Protein AF-A0A5D4SFH2-F1 (afdb_monomer)

Foldseek 3Di:
DDDDDDDDDDDPDDDDPPPPDLPDQAQQQKAKEWEADDPVLLVLCVVQGDDPHNHRYYHYHHHVVVVCVVPVPDDPPDPRWMWMAGDPHPDGDGTDDIDRDSVVVVCVSVVND

Nearest PDB structures (foldseek):
  3d6i-assembly2_B  TM=5.636E-01  e=2.076E-03  Saccharomyces cerevisiae
  8qma-assembly1_M  TM=5.430E-01  e=5.652E-02  Sinapis alba
  3cxg-assembly2_B  TM=4.976E-01  e=4.339E-02  unclassified
  8ras-assembly1_O  TM=5.331E-01  e=2.949E-01  Sinapis alba
  6owv-assembly1_A  TM=5.181E-01  e=5.346E-01  Homo sapiens

Sequence (113 aa):
MKQIVLFLFLASAAILAGACGATGQSSGSYQVLIIGGDETLSGAFSDFAGSGGPVGELRYIADPEEARKEFPKYSFEEVPAIFIFETGGSEMKKLMLETNDVEEAQAFLEGKD

Structure (mmCIF, N/CA/C/O backbone):
data_AF-A0A5D4SFH2-F1
#
_entry.id   AF-A0A5D4SFH2-F1
#
loop_
_atom_site.group_PDB
_atom_site.id
_atom_site.type_symbol
_atom_site.label_atom_id
_atom_site.label_alt_id
_atom_site.label_comp_id
_atom_site.label_asym_id
_atom_site.label_entity_id
_atom_site.label_seq_id
_atom_site.pdbx_PDB_ins_code
_atom_site.Cartn_x
_atom_site.Cartn_y
_atom_site.Cartn_z
_atom_site.occupancy
_atom_site.B_iso_or_equiv
_atom_site.auth_seq_id
_atom_site.auth_comp_id
_atom_site.auth_asym_id
_atom_site.auth_atom_id
_atom_site.pdbx_PDB_model_num
ATOM 1 N N . MET A 1 1 ? 31.485 45.487 -53.082 1.00 40.59 1 MET A N 1
ATOM 2 C CA . MET A 1 1 ? 31.534 44.083 -52.621 1.00 40.59 1 MET A CA 1
ATOM 3 C C . MET A 1 1 ? 30.103 43.571 -52.594 1.00 40.59 1 MET A C 1
ATOM 5 O O . MET A 1 1 ? 29.249 44.243 -52.035 1.00 40.59 1 MET A O 1
ATOM 9 N N . LYS A 1 2 ? 29.824 42.530 -53.385 1.00 36.00 2 LYS A N 1
ATOM 10 C CA . LYS A 1 2 ? 28.482 42.126 -53.832 1.00 36.00 2 LYS A CA 1
ATOM 11 C C . LYS A 1 2 ? 27.761 41.271 -52.784 1.00 36.00 2 LYS A C 1
ATOM 13 O O . LYS A 1 2 ? 28.338 40.331 -52.254 1.00 36.00 2 LYS A O 1
ATOM 18 N N . GLN A 1 3 ? 26.497 41.620 -52.566 1.00 50.25 3 GLN A N 1
ATOM 19 C CA . GLN A 1 3 ? 25.460 40.890 -51.838 1.00 50.25 3 GLN A CA 1
ATOM 20 C C . GLN A 1 3 ? 25.269 39.476 -52.409 1.00 50.25 3 GLN A C 1
ATOM 22 O O . GLN A 1 3 ? 25.044 39.353 -53.613 1.00 50.25 3 GLN A O 1
ATOM 27 N N . ILE A 1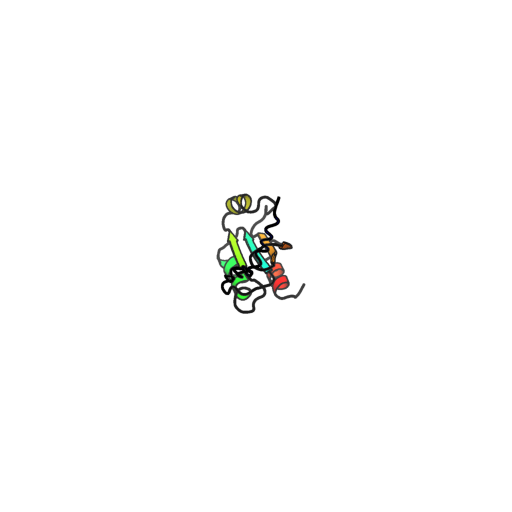 4 ? 25.276 38.443 -51.561 1.00 57.00 4 ILE A N 1
ATOM 28 C CA . ILE A 1 4 ? 24.559 37.187 -51.820 1.00 57.00 4 ILE A CA 1
ATOM 29 C C . ILE A 1 4 ? 23.816 36.808 -50.540 1.00 57.00 4 ILE A C 1
ATOM 31 O O . ILE A 1 4 ? 24.387 36.365 -49.548 1.00 57.00 4 ILE A O 1
ATOM 35 N N . VAL A 1 5 ? 22.515 37.058 -50.612 1.00 57.03 5 VAL A N 1
ATOM 36 C CA . VAL A 1 5 ? 21.452 36.547 -49.758 1.00 57.03 5 VAL A CA 1
ATOM 37 C C . VAL A 1 5 ? 21.390 35.030 -49.922 1.00 57.03 5 VAL A C 1
ATOM 39 O O . VAL A 1 5 ? 21.333 34.549 -51.052 1.00 57.03 5 VAL A O 1
ATOM 42 N N . LEU A 1 6 ? 21.319 34.280 -48.823 1.00 49.00 6 LEU A N 1
ATOM 43 C CA . LEU A 1 6 ? 20.750 32.934 -48.858 1.00 49.00 6 LEU A CA 1
ATOM 44 C C . LEU A 1 6 ? 19.912 32.697 -47.598 1.00 49.00 6 LEU A C 1
ATOM 46 O O . LEU A 1 6 ? 20.375 32.189 -46.582 1.00 49.00 6 LEU A O 1
ATOM 50 N N . PHE A 1 7 ? 18.651 33.120 -47.692 1.00 53.78 7 PHE A N 1
ATOM 51 C CA . PHE A 1 7 ? 17.559 32.569 -46.901 1.00 53.78 7 PHE A CA 1
ATOM 52 C C . PHE A 1 7 ? 17.452 31.077 -47.222 1.00 53.78 7 PHE A C 1
ATOM 54 O O . PHE A 1 7 ? 17.119 30.718 -48.350 1.00 53.78 7 PHE A O 1
ATOM 61 N N . LEU A 1 8 ? 17.707 30.219 -46.236 1.00 49.66 8 LEU A N 1
ATOM 62 C CA . LEU A 1 8 ? 17.398 28.796 -46.320 1.00 49.66 8 LEU A CA 1
ATOM 63 C C . LEU A 1 8 ? 16.282 28.492 -45.318 1.00 49.66 8 LEU A C 1
ATOM 65 O O . LEU A 1 8 ? 16.499 28.072 -44.186 1.00 49.66 8 LEU A O 1
ATOM 69 N N . PHE A 1 9 ? 15.062 28.790 -45.763 1.00 49.66 9 PHE A N 1
ATOM 70 C CA . PHE A 1 9 ? 13.849 28.146 -45.280 1.00 49.66 9 PHE A CA 1
ATOM 71 C C . PHE A 1 9 ? 13.898 26.676 -45.709 1.00 49.66 9 PHE A C 1
ATOM 73 O O . PHE A 1 9 ? 13.909 26.410 -46.905 1.00 49.66 9 PHE A O 1
ATOM 80 N N . LEU A 1 10 ? 13.913 25.750 -44.751 1.00 52.59 10 LEU A N 1
ATOM 81 C CA . LEU A 1 10 ? 13.322 24.404 -44.832 1.00 52.59 10 LEU A CA 1
ATOM 82 C C . LEU A 1 10 ? 13.393 23.832 -43.400 1.00 52.59 10 LEU A C 1
ATOM 84 O O . LEU A 1 10 ? 14.459 23.489 -42.909 1.00 52.59 10 LEU A O 1
ATOM 88 N N . ALA A 1 11 ? 12.353 23.989 -42.584 1.00 57.31 11 ALA A N 1
ATOM 89 C CA . ALA A 1 11 ? 11.252 23.030 -42.491 1.00 57.31 11 ALA A CA 1
ATOM 90 C C . ALA A 1 11 ? 11.733 21.586 -42.243 1.00 57.31 11 ALA A C 1
ATOM 92 O O . ALA A 1 11 ? 11.53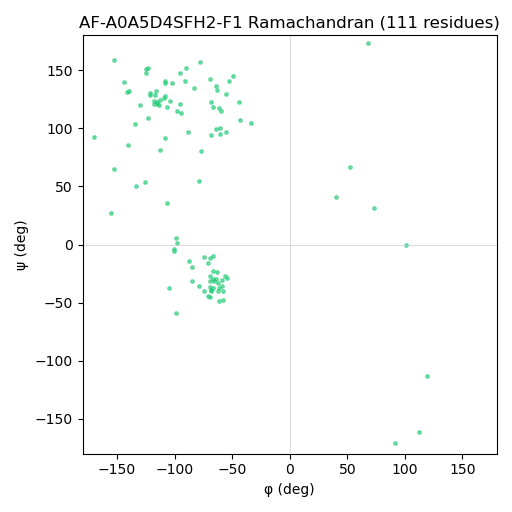1 20.707 -43.073 1.00 57.31 11 ALA A O 1
ATOM 93 N N . SER A 1 12 ? 12.314 21.340 -41.068 1.00 51.41 12 SER A N 1
ATOM 94 C CA . SER A 1 12 ? 12.330 20.003 -40.469 1.00 51.41 12 SER A CA 1
ATOM 95 C C . SER A 1 12 ? 11.375 20.030 -39.292 1.00 51.41 12 SER A C 1
ATOM 97 O O . SER A 1 12 ? 11.704 20.468 -38.191 1.00 51.41 12 SER A O 1
ATOM 99 N N . ALA A 1 13 ? 10.140 19.667 -39.619 1.00 53.44 13 ALA A N 1
ATOM 100 C CA . ALA A 1 13 ? 9.026 19.527 -38.713 1.00 53.44 13 ALA A CA 1
ATOM 101 C C . ALA A 1 13 ? 9.398 18.678 -37.494 1.00 53.44 13 ALA A C 1
ATOM 103 O O . ALA A 1 13 ? 10.137 17.698 -37.590 1.00 53.44 13 ALA A O 1
ATOM 104 N N . ALA A 1 14 ? 8.819 19.069 -36.364 1.00 55.25 14 ALA A N 1
ATOM 105 C CA . ALA A 1 14 ? 8.683 18.263 -35.171 1.00 55.25 14 ALA A CA 1
ATOM 106 C C . ALA A 1 14 ? 8.255 16.834 -35.537 1.00 55.25 14 ALA A C 1
ATOM 108 O O . ALA A 1 14 ? 7.104 16.597 -35.904 1.00 55.25 14 ALA A O 1
ATOM 109 N N . ILE A 1 15 ? 9.174 15.877 -35.423 1.00 57.72 15 ILE A N 1
ATOM 110 C CA . ILE A 1 15 ? 8.799 14.471 -35.351 1.00 57.72 15 ILE A CA 1
ATOM 111 C C . ILE A 1 15 ? 8.568 14.182 -33.877 1.00 57.72 15 ILE A C 1
ATOM 113 O O . ILE A 1 15 ? 9.489 13.983 -33.088 1.00 57.72 15 ILE A O 1
ATOM 117 N N . LEU A 1 16 ? 7.284 14.246 -33.541 1.00 52.91 16 LEU A N 1
ATOM 118 C CA . LEU A 1 16 ? 6.646 13.546 -32.442 1.00 52.91 16 LEU A CA 1
ATOM 119 C C . LEU A 1 16 ? 7.298 12.173 -32.233 1.00 52.91 16 LEU A C 1
ATOM 121 O O . LEU A 1 16 ? 7.043 11.228 -32.971 1.00 52.91 16 LEU A O 1
ATOM 125 N N . ALA A 1 17 ? 8.110 12.073 -31.191 1.00 47.22 17 ALA A N 1
ATOM 126 C CA . ALA A 1 17 ? 8.399 10.822 -30.509 1.00 47.22 17 ALA A CA 1
ATOM 127 C C . ALA A 1 17 ? 8.286 11.075 -29.002 1.00 47.22 17 ALA A C 1
ATOM 129 O O . ALA A 1 17 ? 9.177 10.763 -28.219 1.00 47.22 17 ALA A O 1
ATOM 130 N N . GLY A 1 18 ? 7.162 11.681 -28.595 1.00 43.75 18 GLY A N 1
ATOM 131 C CA . GLY A 1 18 ? 6.615 11.391 -27.279 1.00 43.75 18 GLY A CA 1
ATOM 132 C C . GLY A 1 18 ? 6.320 9.902 -27.296 1.00 43.75 18 GLY A C 1
ATOM 133 O O . GLY A 1 18 ? 5.379 9.475 -27.961 1.00 43.75 18 GLY A O 1
ATOM 134 N N . ALA A 1 19 ? 7.224 9.126 -26.704 1.00 42.72 19 ALA A N 1
ATOM 135 C CA . ALA A 1 19 ? 7.127 7.688 -26.604 1.00 42.72 19 ALA A CA 1
ATOM 136 C C . ALA A 1 19 ? 5.794 7.350 -25.930 1.00 42.72 19 ALA A C 1
ATOM 138 O O . ALA A 1 19 ? 5.639 7.401 -24.713 1.00 42.72 19 ALA A O 1
ATOM 139 N N . CYS A 1 20 ? 4.807 7.050 -26.768 1.00 52.81 20 CYS A N 1
ATOM 140 C CA . CYS A 1 20 ? 3.628 6.314 -26.394 1.00 52.81 20 CYS A CA 1
ATOM 141 C C . CYS A 1 20 ? 4.130 4.922 -26.007 1.00 52.81 20 CYS A C 1
ATOM 143 O O . CYS A 1 20 ? 4.497 4.112 -26.854 1.00 52.81 20 CYS A O 1
ATOM 145 N N . GLY A 1 21 ? 4.254 4.721 -24.703 1.00 42.16 21 GLY A N 1
ATOM 146 C CA . GLY A 1 21 ? 4.674 3.477 -24.079 1.00 42.16 21 GLY A CA 1
ATOM 147 C C . GLY A 1 21 ? 4.148 3.376 -22.653 1.00 42.16 21 GLY A C 1
ATOM 148 O O . GLY A 1 21 ? 4.772 2.731 -21.826 1.00 42.16 21 GLY A O 1
ATOM 149 N N . ALA A 1 22 ? 3.017 4.023 -22.349 1.00 42.66 22 ALA A N 1
ATOM 150 C CA . ALA A 1 22 ? 2.223 3.667 -21.181 1.00 42.66 22 ALA A CA 1
ATOM 151 C C . ALA A 1 22 ? 1.458 2.393 -21.547 1.00 42.66 22 ALA A C 1
ATOM 153 O O . ALA A 1 22 ? 0.318 2.418 -22.013 1.00 42.66 22 ALA A O 1
ATOM 154 N N . THR A 1 23 ? 2.154 1.267 -21.450 1.00 42.56 23 THR A N 1
ATOM 155 C CA . THR A 1 23 ? 1.568 -0.063 -21.535 1.00 42.56 23 THR A CA 1
ATOM 156 C C . THR A 1 23 ? 0.556 -0.224 -20.409 1.00 42.56 23 THR A C 1
ATOM 158 O O . THR A 1 23 ? 0.931 -0.536 -19.289 1.00 42.56 23 THR A O 1
ATOM 161 N N . GLY A 1 24 ? -0.716 0.032 -20.720 1.00 44.72 24 GLY A N 1
ATOM 162 C CA . GLY A 1 24 ? -1.881 -0.737 -20.274 1.00 44.72 24 GLY A CA 1
ATOM 163 C C . GLY A 1 24 ? -1.925 -1.242 -18.830 1.00 44.72 24 GLY A C 1
ATOM 164 O O . GLY A 1 24 ? -2.372 -2.366 -18.624 1.00 44.72 24 GLY A O 1
ATOM 165 N N . GLN A 1 25 ? -1.505 -0.451 -17.846 1.00 45.97 25 GLN A N 1
ATOM 166 C CA . GLN A 1 25 ? -1.764 -0.730 -16.438 1.00 45.97 25 GLN A CA 1
ATOM 167 C C . GLN A 1 25 ? -2.885 0.212 -16.002 1.00 45.97 25 GLN A C 1
ATOM 169 O O . GLN A 1 25 ? -2.809 1.416 -16.245 1.00 45.97 25 GLN A O 1
ATOM 174 N N . SER A 1 26 ? -3.974 -0.359 -15.484 1.00 50.97 26 SER A N 1
ATOM 175 C CA . SER A 1 26 ? -5.137 0.383 -14.990 1.00 50.97 26 SER A CA 1
ATOM 176 C C . SER A 1 26 ? -4.663 1.577 -14.160 1.00 50.97 26 SER A C 1
ATOM 178 O O . SER A 1 26 ? -3.900 1.400 -13.213 1.00 50.97 26 SER A O 1
ATOM 180 N N . SER A 1 27 ? -5.063 2.790 -14.542 1.00 61.12 27 SER A N 1
ATOM 181 C CA . SER A 1 27 ? -4.643 4.034 -13.894 1.00 61.12 27 SER A CA 1
ATOM 182 C C . SER A 1 27 ? -5.426 4.249 -12.599 1.00 61.12 27 SER A C 1
ATOM 184 O O . SER A 1 27 ? -6.123 5.255 -12.461 1.00 61.12 27 SER A O 1
ATOM 186 N N . GLY A 1 28 ? -5.398 3.268 -11.696 1.00 76.00 28 GLY A N 1
ATOM 187 C CA . GLY A 1 28 ? -5.945 3.448 -10.360 1.00 76.00 28 GLY A CA 1
ATOM 188 C C . GLY A 1 28 ? -5.327 4.697 -9.730 1.00 76.00 28 GLY A C 1
ATOM 189 O O . GLY A 1 28 ? -4.151 4.994 -9.946 1.00 76.00 28 GLY A O 1
ATOM 190 N N . SER A 1 29 ? -6.136 5.463 -9.003 1.00 89.94 29 SER A N 1
ATOM 191 C CA . SER A 1 29 ? -5.714 6.722 -8.380 1.00 89.94 29 SER A CA 1
ATOM 192 C C . SER A 1 29 ? -4.726 6.517 -7.235 1.00 89.94 29 SER A C 1
ATOM 194 O O . SER A 1 29 ? -4.120 7.489 -6.780 1.00 89.94 29 SER A O 1
ATOM 196 N N . TYR A 1 30 ? -4.554 5.273 -6.776 1.00 92.62 30 TYR A N 1
ATOM 197 C CA . TYR A 1 30 ? -3.713 4.943 -5.638 1.00 92.62 30 TYR A CA 1
ATOM 198 C C . TYR A 1 30 ? -2.645 3.894 -5.936 1.00 92.62 30 TYR A C 1
ATOM 200 O O . TYR A 1 30 ? -2.815 3.000 -6.765 1.00 92.62 30 TYR A O 1
ATOM 208 N N . GLN A 1 31 ? -1.550 3.996 -5.193 1.00 92.62 31 GLN A N 1
ATOM 209 C CA . GLN A 1 31 ? -0.535 2.967 -5.046 1.00 92.62 31 GLN A CA 1
ATOM 210 C C . GLN A 1 31 ? -0.507 2.515 -3.590 1.00 92.62 31 GLN A C 1
ATOM 212 O O . GLN A 1 31 ? -0.465 3.348 -2.684 1.00 92.62 31 GLN A O 1
ATOM 217 N N . VAL A 1 32 ? -0.522 1.204 -3.373 1.00 93.19 32 VAL A N 1
ATOM 218 C CA . VAL A 1 32 ? -0.507 0.608 -2.034 1.00 93.19 32 VAL A CA 1
ATOM 219 C C . VAL A 1 32 ? 0.845 -0.052 -1.808 1.00 93.19 32 VAL A C 1
ATOM 221 O O . VAL A 1 32 ? 1.284 -0.873 -2.615 1.00 93.19 32 VAL A O 1
ATOM 224 N N . LEU A 1 33 ? 1.504 0.314 -0.713 1.00 93.38 33 LEU A N 1
ATOM 225 C CA . LEU A 1 33 ? 2.746 -0.287 -0.244 1.00 93.38 33 LEU A CA 1
ATOM 226 C C . LEU A 1 33 ? 2.483 -0.978 1.094 1.00 93.38 33 LEU A C 1
ATOM 228 O O . LEU A 1 33 ? 2.086 -0.332 2.059 1.00 93.38 33 LEU A O 1
ATOM 232 N N . ILE A 1 34 ? 2.737 -2.280 1.143 1.00 93.75 34 ILE A N 1
ATOM 233 C CA . ILE A 1 34 ? 2.603 -3.107 2.342 1.00 93.75 34 ILE A CA 1
ATOM 234 C C . ILE A 1 34 ? 4.000 -3.555 2.759 1.00 93.75 34 ILE A C 1
ATOM 236 O O . ILE A 1 34 ? 4.729 -4.149 1.961 1.00 93.75 34 ILE A O 1
ATOM 240 N N . ILE A 1 35 ? 4.372 -3.266 4.002 1.00 93.56 35 ILE A N 1
ATOM 241 C CA . ILE A 1 35 ? 5.677 -3.588 4.573 1.00 93.56 35 ILE A CA 1
ATOM 242 C C . ILE A 1 35 ? 5.491 -4.546 5.744 1.00 93.56 35 ILE A C 1
ATOM 244 O O . ILE A 1 35 ? 4.808 -4.227 6.719 1.00 93.56 35 ILE A O 1
ATOM 248 N N . GLY A 1 36 ? 6.152 -5.698 5.673 1.00 88.00 36 GLY A N 1
ATOM 249 C CA . GLY A 1 36 ? 6.045 -6.743 6.683 1.00 88.00 36 GLY A CA 1
ATOM 250 C C . GLY A 1 36 ? 4.666 -7.411 6.729 1.00 88.00 36 GLY A C 1
ATOM 251 O O . GLY A 1 36 ? 3.722 -7.024 6.040 1.00 88.00 36 GLY A O 1
ATOM 252 N N . GLY A 1 37 ? 4.562 -8.457 7.547 1.00 76.81 37 GLY A N 1
ATOM 253 C CA . GLY A 1 37 ? 3.376 -9.312 7.633 1.00 76.81 37 GLY A CA 1
ATOM 254 C C . GLY A 1 37 ? 3.434 -10.523 6.697 1.00 76.81 37 GLY A C 1
ATOM 255 O O . GLY A 1 37 ? 4.481 -10.830 6.132 1.00 76.81 37 GLY A O 1
ATOM 256 N N . ASP A 1 38 ? 2.320 -11.238 6.571 1.00 77.56 38 ASP A N 1
ATOM 257 C CA . ASP A 1 38 ? 2.203 -12.480 5.794 1.00 77.56 38 ASP A CA 1
ATOM 258 C C . ASP A 1 38 ? 1.801 -12.195 4.330 1.00 77.56 38 ASP A C 1
ATOM 260 O O . ASP A 1 38 ? 1.124 -11.206 4.046 1.00 77.56 38 ASP A O 1
ATOM 264 N N . GLU A 1 39 ? 2.195 -13.066 3.394 1.00 71.31 39 GLU A N 1
ATOM 265 C CA . GLU A 1 39 ? 1.862 -12.978 1.962 1.00 71.31 39 GLU A CA 1
ATOM 266 C C . GLU A 1 39 ? 0.343 -12.871 1.716 1.00 71.31 39 GLU A C 1
ATOM 268 O O . GLU A 1 39 ? -0.101 -12.211 0.774 1.00 71.31 39 GLU A O 1
ATOM 273 N N . THR A 1 40 ? -0.467 -13.430 2.619 1.00 78.75 40 THR A N 1
ATOM 274 C CA . THR A 1 40 ? -1.935 -13.312 2.637 1.00 78.75 40 THR A CA 1
ATOM 275 C C . THR A 1 40 ? -2.446 -11.868 2.667 1.00 78.75 40 THR A C 1
ATOM 277 O O . THR A 1 40 ? -3.518 -11.601 2.118 1.00 78.75 40 THR A O 1
ATOM 280 N N . LEU A 1 41 ? -1.679 -10.916 3.212 1.00 80.19 41 LEU A N 1
ATOM 281 C CA . LEU A 1 41 ? -2.037 -9.494 3.202 1.00 80.19 41 LEU A CA 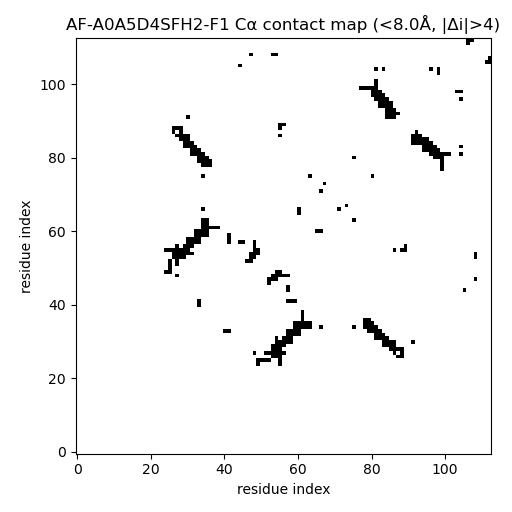1
ATOM 282 C C . LEU A 1 41 ? -2.029 -8.913 1.791 1.00 80.19 41 LEU A C 1
ATOM 284 O O . LEU A 1 41 ? -2.913 -8.138 1.452 1.00 80.19 41 LEU A O 1
ATOM 288 N N . SER A 1 42 ? -1.092 -9.322 0.933 1.00 75.06 42 SER A N 1
ATOM 289 C CA . SER A 1 42 ? -1.088 -8.881 -0.469 1.00 75.06 42 SER A CA 1
ATOM 290 C C . SER A 1 42 ? -2.350 -9.345 -1.216 1.00 75.06 42 SER A C 1
ATOM 292 O O . SER A 1 42 ? -2.904 -8.616 -2.043 1.00 75.06 42 SER A O 1
ATOM 294 N N . GLY A 1 43 ? -2.876 -10.519 -0.848 1.00 82.38 43 GLY A N 1
ATOM 295 C CA . GLY A 1 43 ? -4.154 -11.033 -1.335 1.00 82.38 43 GLY A CA 1
ATOM 296 C C . GLY A 1 43 ? -5.335 -10.140 -0.948 1.00 82.38 43 GLY A C 1
ATOM 297 O O . GLY A 1 43 ? -6.186 -9.867 -1.790 1.00 82.38 43 GLY A O 1
ATOM 298 N N . ALA A 1 44 ? -5.350 -9.606 0.277 1.00 85.56 44 ALA A N 1
ATOM 299 C CA . ALA A 1 44 ? -6.426 -8.743 0.775 1.00 8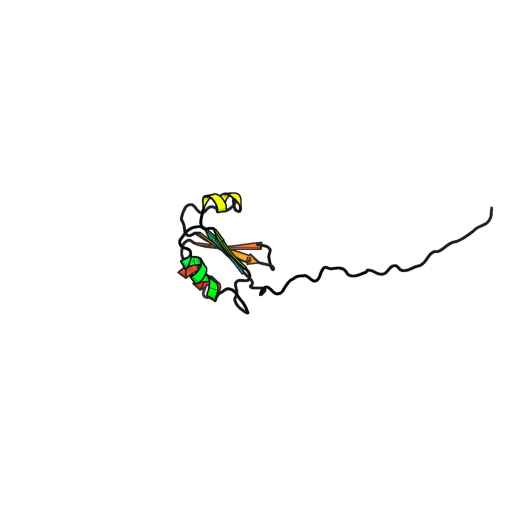5.56 44 ALA A CA 1
ATOM 300 C C . ALA A 1 44 ? -6.575 -7.419 -0.002 1.00 85.56 44 ALA A C 1
ATOM 302 O O . ALA A 1 44 ? -7.655 -6.831 -0.017 1.00 85.56 44 ALA A O 1
ATOM 303 N N . PHE A 1 45 ? -5.512 -6.958 -0.671 1.00 87.75 45 PHE A N 1
ATOM 304 C CA . PHE A 1 45 ? -5.538 -5.756 -1.512 1.00 87.75 45 PHE A CA 1
ATOM 305 C C . PHE A 1 45 ? -5.659 -6.060 -3.010 1.00 87.75 45 PHE A C 1
ATOM 307 O O . PHE A 1 45 ? -5.823 -5.143 -3.816 1.00 87.75 45 PHE A O 1
ATOM 314 N N . SER A 1 46 ? -5.612 -7.338 -3.398 1.00 84.31 46 SER A N 1
ATOM 315 C CA . SER A 1 46 ? -5.677 -7.748 -4.804 1.00 84.31 46 SER A CA 1
ATOM 316 C C . SER A 1 46 ? -7.028 -7.425 -5.445 1.00 84.31 46 SER A C 1
ATOM 318 O O . SER A 1 46 ? -7.057 -7.076 -6.620 1.00 84.31 46 SER A O 1
ATOM 320 N N . ASP A 1 47 ? -8.122 -7.446 -4.676 1.00 86.06 47 ASP A N 1
ATOM 321 C CA . ASP A 1 47 ? -9.469 -7.093 -5.157 1.00 86.06 47 ASP A CA 1
ATOM 322 C C . ASP A 1 47 ? -9.605 -5.605 -5.530 1.00 86.06 47 ASP A C 1
ATOM 324 O O . ASP A 1 47 ? -10.454 -5.231 -6.341 1.00 86.06 47 ASP A O 1
ATOM 328 N N . PHE A 1 48 ? -8.746 -4.747 -4.973 1.00 88.25 48 PHE A N 1
ATOM 329 C CA . PHE A 1 48 ? -8.690 -3.319 -5.294 1.00 88.25 48 PHE A CA 1
ATOM 330 C C . PHE A 1 48 ? -7.775 -3.019 -6.485 1.00 88.25 48 PHE A C 1
ATOM 332 O O . PHE A 1 48 ? -7.822 -1.913 -7.035 1.00 88.25 48 PHE A O 1
ATOM 339 N N . ALA A 1 49 ? -6.940 -3.985 -6.875 1.00 84.62 49 ALA A N 1
ATOM 340 C CA . ALA A 1 49 ? -6.030 -3.893 -8.003 1.00 84.62 49 ALA A CA 1
ATOM 341 C C . ALA A 1 49 ? -6.653 -4.515 -9.268 1.00 84.62 49 ALA A C 1
ATOM 343 O O . ALA A 1 49 ? -7.404 -5.484 -9.218 1.00 84.62 49 ALA A O 1
ATOM 344 N N . GLY A 1 50 ? -6.326 -3.969 -10.443 1.00 72.06 50 GLY A N 1
ATOM 345 C CA . GLY A 1 50 ? -6.775 -4.510 -11.734 1.00 72.06 50 GLY A CA 1
ATOM 346 C C . GLY A 1 50 ? -7.757 -3.615 -12.493 1.00 72.06 50 GLY A C 1
ATOM 347 O O . GLY A 1 50 ? -7.811 -2.402 -12.290 1.00 72.06 50 GLY A O 1
ATOM 348 N N . SER A 1 51 ? -8.484 -4.199 -13.454 1.00 65.88 51 SER A N 1
ATOM 349 C CA . SER A 1 51 ? -9.283 -3.454 -14.440 1.00 65.88 51 SER A CA 1
ATOM 350 C C . SER A 1 51 ? -10.486 -2.754 -13.798 1.00 65.88 51 SER A C 1
ATOM 352 O O . SER A 1 51 ? -11.560 -3.340 -13.688 1.00 65.88 51 SER A O 1
ATOM 354 N N . GLY A 1 52 ? -10.310 -1.481 -13.436 1.00 73.31 52 GLY A N 1
ATOM 355 C CA . GLY A 1 52 ? -11.346 -0.624 -12.847 1.00 73.31 52 GLY A CA 1
ATOM 356 C C . GLY A 1 52 ? -11.259 -0.441 -11.329 1.00 73.31 52 GLY A C 1
ATOM 357 O O . GLY A 1 52 ? -12.079 0.290 -10.780 1.00 73.31 52 GLY A O 1
ATOM 358 N N . GLY A 1 53 ? -10.283 -1.066 -10.664 1.00 85.44 53 GLY A N 1
ATOM 359 C CA . GLY A 1 53 ? -10.029 -0.868 -9.237 1.00 85.44 53 GLY A CA 1
ATOM 360 C C . GLY A 1 53 ? -9.290 0.448 -8.936 1.00 85.44 53 GLY A C 1
ATOM 361 O O . GLY A 1 53 ? -8.619 0.995 -9.818 1.00 85.44 53 GLY A O 1
ATOM 362 N N . PRO A 1 54 ? -9.402 0.978 -7.702 1.00 90.06 54 PRO A N 1
ATOM 363 C CA . PRO A 1 54 ? -8.762 2.232 -7.308 1.00 90.06 54 PRO A CA 1
ATOM 364 C C . PRO A 1 54 ? -7.234 2.117 -7.175 1.00 90.06 54 PRO A C 1
ATOM 366 O O . PRO A 1 54 ? -6.555 3.145 -7.173 1.00 90.06 54 PRO A O 1
ATOM 369 N N . VAL A 1 55 ? -6.680 0.901 -7.103 1.00 91.00 55 VAL A N 1
ATOM 370 C CA . VAL A 1 55 ? -5.239 0.651 -6.956 1.00 91.00 55 VAL A CA 1
ATOM 371 C C . VAL A 1 55 ? -4.607 0.340 -8.313 1.00 91.00 55 VAL A C 1
ATOM 373 O O . VAL A 1 55 ? -4.914 -0.667 -8.951 1.00 91.00 55 VAL A O 1
ATOM 376 N N . GLY A 1 56 ? -3.711 1.220 -8.762 1.00 87.69 56 GLY A N 1
ATOM 377 C CA . GLY A 1 56 ? -2.956 1.061 -10.008 1.00 87.69 56 GLY A CA 1
ATOM 378 C C . GLY A 1 56 ? -1.695 0.212 -9.841 1.00 87.69 56 GLY A C 1
ATOM 379 O O . GLY A 1 56 ? -1.320 -0.524 -10.753 1.00 87.69 56 GLY A O 1
ATOM 380 N N . GLU A 1 57 ? -1.074 0.265 -8.661 1.00 88.94 57 GLU A N 1
ATOM 381 C CA . GLU A 1 57 ? 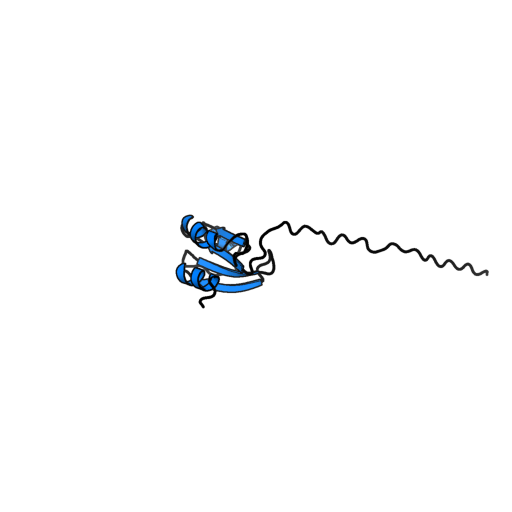0.096 -0.543 -8.309 1.00 88.94 57 GLU A CA 1
ATOM 382 C C . GLU A 1 57 ? 0.001 -1.008 -6.849 1.00 88.94 57 GLU A C 1
ATOM 384 O O . GLU A 1 57 ? -0.246 -0.211 -5.942 1.00 88.94 57 GLU A O 1
ATOM 389 N N . LEU A 1 58 ? 0.216 -2.305 -6.630 1.00 89.56 58 LEU A N 1
ATOM 390 C CA . LEU A 1 58 ? 0.315 -2.925 -5.313 1.00 89.56 58 LEU A CA 1
ATOM 391 C C . LEU A 1 58 ? 1.737 -3.461 -5.144 1.00 89.56 58 LEU A C 1
ATOM 393 O O . LEU A 1 58 ? 2.194 -4.270 -5.954 1.00 89.56 58 LEU A O 1
ATOM 397 N N . ARG A 1 59 ? 2.434 -3.016 -4.099 1.00 90.25 59 ARG A N 1
ATOM 398 C CA . ARG A 1 59 ? 3.783 -3.472 -3.759 1.00 90.25 59 ARG A CA 1
ATOM 399 C C . ARG A 1 59 ? 3.789 -4.055 -2.354 1.00 90.25 59 ARG A C 1
ATOM 401 O O . ARG A 1 59 ? 3.319 -3.424 -1.415 1.00 90.25 59 ARG A O 1
ATOM 408 N N . TYR A 1 60 ? 4.358 -5.245 -2.222 1.00 92.00 60 TYR A N 1
ATOM 409 C CA . TYR A 1 60 ? 4.550 -5.920 -0.945 1.00 92.00 60 TYR A CA 1
ATOM 410 C C . TYR A 1 60 ? 6.039 -6.183 -0.734 1.00 92.00 60 TYR A C 1
ATOM 412 O O . TYR A 1 60 ? 6.703 -6.726 -1.618 1.00 92.00 60 TYR A O 1
ATOM 420 N N . ILE A 1 61 ? 6.555 -5.775 0.423 1.00 91.62 61 ILE A N 1
ATOM 421 C CA . ILE A 1 61 ? 7.939 -6.002 0.839 1.00 91.62 61 ILE A CA 1
ATOM 422 C C . ILE A 1 61 ? 7.901 -6.745 2.170 1.00 91.62 61 ILE A C 1
ATOM 424 O O . ILE A 1 61 ? 7.532 -6.178 3.198 1.00 91.62 61 ILE A O 1
ATOM 428 N N . ALA A 1 62 ? 8.270 -8.025 2.146 1.00 90.19 62 ALA A N 1
ATOM 429 C CA . ALA A 1 62 ? 8.185 -8.896 3.315 1.00 90.19 62 ALA A CA 1
ATOM 430 C C . ALA A 1 62 ? 9.189 -8.519 4.418 1.00 90.19 62 ALA A C 1
ATOM 432 O O . ALA A 1 62 ? 8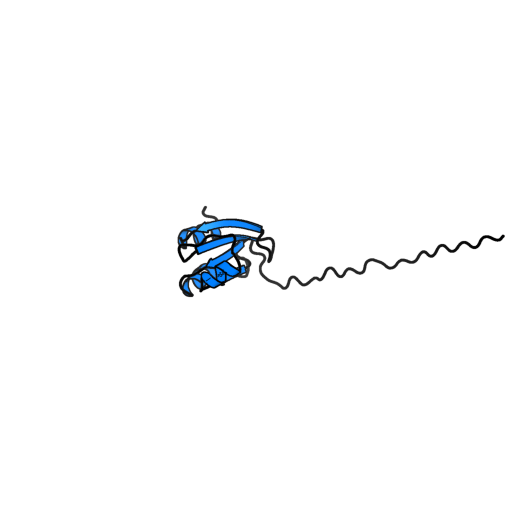.856 -8.619 5.596 1.00 90.19 62 ALA A O 1
ATOM 433 N N . ASP A 1 63 ? 10.401 -8.088 4.048 1.00 90.81 63 ASP A N 1
ATOM 434 C CA . ASP A 1 63 ? 11.451 -7.702 4.994 1.00 90.81 63 ASP A CA 1
ATOM 435 C C . ASP A 1 63 ? 11.429 -6.183 5.260 1.00 90.81 63 ASP A C 1
ATOM 437 O O . ASP A 1 63 ? 11.769 -5.392 4.369 1.00 90.81 63 ASP A O 1
ATOM 441 N N . PRO A 1 64 ? 11.087 -5.735 6.483 1.00 90.44 64 PRO A N 1
ATOM 442 C CA . PRO A 1 64 ? 11.131 -4.321 6.840 1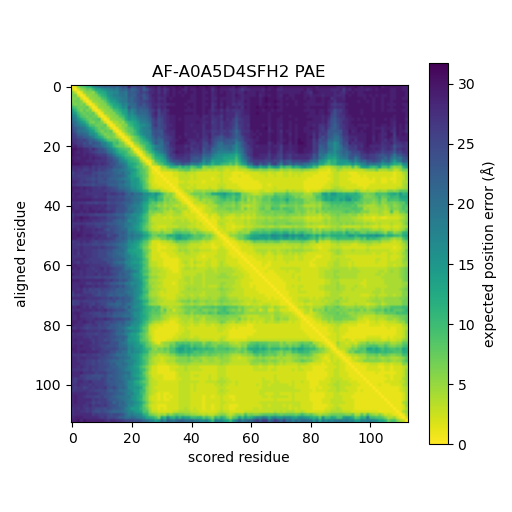.00 90.44 64 PRO A CA 1
ATOM 443 C C . PRO A 1 64 ? 12.526 -3.705 6.677 1.00 90.44 64 PRO A C 1
ATOM 445 O O . PRO A 1 64 ? 12.643 -2.527 6.348 1.00 90.44 64 PRO A O 1
ATOM 448 N N . GLU A 1 65 ? 13.606 -4.468 6.858 1.00 90.94 65 GLU A N 1
ATOM 449 C CA . GLU A 1 65 ? 14.966 -3.949 6.677 1.00 90.94 65 GLU A CA 1
ATOM 450 C C . GLU A 1 65 ? 15.280 -3.658 5.201 1.00 90.94 65 GLU A C 1
ATOM 452 O O . GLU A 1 65 ? 16.023 -2.721 4.898 1.00 90.94 65 GLU A O 1
ATOM 457 N N . GLU A 1 66 ? 14.699 -4.408 4.260 1.00 91.50 66 GLU A N 1
ATOM 458 C CA . GLU A 1 66 ? 14.757 -4.070 2.833 1.00 91.50 66 GLU A CA 1
ATOM 459 C C . GLU A 1 66 ? 13.902 -2.845 2.523 1.00 91.50 66 GLU A C 1
ATOM 461 O O . GLU A 1 66 ? 14.383 -1.905 1.883 1.00 91.50 66 GLU A O 1
ATOM 466 N N . ALA A 1 67 ? 12.686 -2.793 3.070 1.00 92.12 67 ALA A N 1
ATOM 467 C CA . ALA A 1 67 ? 11.811 -1.644 2.895 1.00 92.12 67 ALA A CA 1
ATOM 468 C C . ALA A 1 67 ? 12.456 -0.346 3.412 1.00 92.12 67 ALA A C 1
ATOM 470 O O . ALA A 1 67 ? 12.314 0.697 2.781 1.00 92.12 67 ALA A O 1
ATOM 471 N N . ARG A 1 68 ? 13.242 -0.391 4.501 1.00 91.06 68 ARG A N 1
ATOM 472 C CA . ARG A 1 68 ? 13.964 0.784 5.044 1.00 91.06 68 ARG A CA 1
ATOM 473 C C . ARG A 1 68 ? 15.011 1.331 4.085 1.00 91.06 68 ARG A C 1
ATOM 475 O O . ARG A 1 68 ? 15.290 2.527 4.110 1.00 91.06 68 ARG A O 1
ATOM 482 N N . LYS A 1 69 ? 15.598 0.480 3.241 1.00 92.50 69 LYS A N 1
ATOM 483 C CA . LYS A 1 69 ? 16.584 0.904 2.237 1.00 92.50 69 LYS A CA 1
ATOM 484 C C . LYS A 1 69 ? 15.909 1.632 1.077 1.00 92.50 69 LYS A C 1
ATOM 486 O O . LYS A 1 69 ? 16.451 2.627 0.602 1.00 92.50 69 LYS A O 1
ATOM 491 N N . GLU A 1 70 ? 14.743 1.157 0.641 1.00 90.69 70 GLU A N 1
ATOM 492 C CA . GLU A 1 70 ? 13.974 1.767 -0.456 1.00 90.69 70 GLU A CA 1
ATOM 493 C C . GLU A 1 70 ? 13.181 3.003 -0.009 1.00 90.69 70 GLU A C 1
ATOM 495 O O . GLU A 1 70 ? 13.092 3.993 -0.736 1.00 90.69 70 GLU A O 1
ATOM 500 N N . PHE A 1 71 ? 12.659 2.974 1.217 1.00 90.00 71 PHE A N 1
ATOM 501 C CA . PHE A 1 71 ? 11.743 3.966 1.771 1.00 90.00 71 PHE A CA 1
ATOM 502 C C . PHE A 1 71 ? 12.248 4.554 3.104 1.00 90.00 71 PHE A C 1
ATOM 504 O O . PHE A 1 71 ? 11.501 4.599 4.080 1.00 90.00 71 PHE A O 1
ATOM 511 N N . PRO A 1 72 ? 13.483 5.096 3.173 1.00 90.69 72 PRO A N 1
ATOM 512 C CA . PRO A 1 72 ? 14.106 5.537 4.431 1.00 90.69 72 PRO A CA 1
ATOM 513 C C . PRO A 1 72 ? 13.422 6.743 5.092 1.00 90.69 72 PRO A C 1
ATOM 515 O O . PRO A 1 72 ? 13.790 7.139 6.194 1.00 90.69 72 PRO A O 1
ATOM 518 N N . LYS A 1 73 ? 12.480 7.387 4.394 1.00 90.31 73 LYS A N 1
ATOM 519 C CA . LYS A 1 73 ? 11.747 8.562 4.884 1.00 90.31 73 LYS A CA 1
ATOM 520 C C . LYS A 1 73 ? 10.531 8.204 5.736 1.00 90.31 73 LYS A C 1
ATOM 522 O O . LYS A 1 73 ? 10.051 9.080 6.448 1.00 90.31 73 LYS A O 1
ATOM 527 N N . TYR A 1 74 ? 10.027 6.978 5.627 1.00 87.94 74 TYR A N 1
ATOM 528 C CA . TYR A 1 74 ? 8.834 6.532 6.338 1.00 87.94 74 TYR A CA 1
ATOM 529 C C . TYR A 1 74 ? 9.250 5.672 7.524 1.00 87.94 74 TYR A C 1
ATOM 531 O O . TYR A 1 74 ? 10.185 4.876 7.425 1.00 87.94 74 TYR A O 1
ATOM 539 N N . SER A 1 75 ? 8.577 5.869 8.653 1.00 84.69 75 SER A N 1
ATOM 540 C CA . SER A 1 75 ? 8.748 5.011 9.818 1.00 84.69 75 SER A CA 1
ATOM 541 C C . SER A 1 75 ? 7.737 3.877 9.742 1.00 84.69 75 SER A C 1
ATOM 543 O O . SER A 1 75 ? 6.607 4.085 9.327 1.00 84.69 75 SER A O 1
ATOM 545 N N . PHE A 1 76 ? 8.147 2.678 10.128 1.00 87.44 76 PHE A N 1
ATOM 546 C CA . PHE A 1 76 ? 7.276 1.506 10.236 1.00 87.44 76 PHE A CA 1
ATOM 547 C C . PHE A 1 76 ? 7.868 0.583 11.301 1.00 87.44 76 PHE A C 1
ATOM 549 O O . PHE A 1 76 ? 8.416 -0.483 11.027 1.00 87.44 76 PHE A O 1
ATOM 556 N N . GLU A 1 77 ? 7.877 1.078 12.541 1.00 84.81 77 GLU A N 1
ATOM 557 C CA . GLU A 1 77 ? 8.368 0.325 13.703 1.00 84.81 77 GLU A CA 1
ATOM 558 C C . GLU A 1 77 ? 7.481 -0.887 14.013 1.00 84.81 77 GLU A C 1
ATOM 560 O O . GLU A 1 77 ? 7.985 -1.910 14.475 1.00 84.81 77 GLU A O 1
ATOM 565 N N . GLU A 1 78 ? 6.189 -0.787 13.695 1.00 88.00 78 GLU A N 1
ATOM 566 C CA . GLU A 1 78 ? 5.202 -1.854 13.822 1.00 88.00 78 GLU A CA 1
ATOM 567 C C . GLU A 1 78 ? 4.805 -2.376 12.434 1.00 88.00 78 GLU A C 1
ATOM 569 O O . GLU A 1 78 ? 4.685 -1.608 11.477 1.00 88.00 78 GLU A O 1
ATOM 574 N N . VAL A 1 79 ? 4.631 -3.697 12.324 1.00 90.25 79 VAL A N 1
ATOM 575 C CA . VAL A 1 79 ? 4.277 -4.395 11.078 1.00 90.25 79 VAL A CA 1
ATOM 576 C C . VAL A 1 79 ? 3.014 -5.249 11.273 1.00 90.25 79 VAL A C 1
ATOM 578 O O . VAL A 1 79 ? 2.833 -5.798 12.362 1.00 90.25 79 VAL A O 1
ATOM 581 N N . PRO A 1 80 ? 2.170 -5.429 10.239 1.00 92.44 80 PRO A N 1
ATOM 582 C CA . PRO A 1 80 ? 2.304 -4.866 8.894 1.00 92.44 80 PRO A CA 1
ATOM 583 C C . PRO A 1 80 ? 2.080 -3.352 8.891 1.00 92.44 80 PRO A C 1
ATOM 585 O O . PRO A 1 80 ? 1.230 -2.855 9.620 1.00 92.44 80 PRO A O 1
ATOM 588 N N . ALA A 1 81 ? 2.842 -2.624 8.082 1.00 94.75 81 ALA A N 1
ATOM 589 C CA . ALA A 1 81 ? 2.620 -1.204 7.835 1.00 94.75 81 ALA A CA 1
ATOM 590 C C . ALA A 1 81 ? 2.084 -1.024 6.416 1.00 94.75 81 ALA A C 1
ATOM 592 O O . ALA A 1 81 ? 2.661 -1.540 5.455 1.00 94.75 81 ALA A O 1
ATOM 593 N N . ILE A 1 82 ? 0.968 -0.316 6.293 1.00 95.00 82 ILE A N 1
ATOM 594 C CA . ILE A 1 82 ? 0.237 -0.125 5.047 1.00 95.00 82 ILE A CA 1
ATOM 595 C C . ILE A 1 82 ? 0.231 1.364 4.733 1.00 95.00 82 ILE A C 1
ATOM 597 O O . ILE A 1 82 ? -0.268 2.185 5.502 1.00 95.00 82 ILE A O 1
ATOM 601 N N . PHE A 1 83 ? 0.777 1.700 3.572 1.00 95.12 83 PHE A N 1
ATOM 602 C CA . PHE A 1 83 ? 0.829 3.058 3.061 1.00 95.12 83 PHE A CA 1
ATOM 603 C C . PHE A 1 83 ? 0.028 3.139 1.771 1.00 95.12 83 PHE A C 1
ATOM 605 O O . PHE A 1 83 ? 0.251 2.364 0.838 1.00 95.12 83 PHE A O 1
ATOM 612 N N . ILE A 1 84 ? -0.875 4.112 1.698 1.00 95.19 84 ILE A N 1
ATOM 613 C CA . ILE A 1 84 ? -1.648 4.404 0.494 1.00 95.19 84 ILE A CA 1
ATOM 614 C C . ILE A 1 84 ? -1.223 5.768 -0.021 1.00 95.19 84 ILE A C 1
ATOM 616 O O . ILE A 1 84 ? -1.363 6.786 0.661 1.00 95.19 84 ILE A O 1
ATOM 620 N N . PHE A 1 85 ? -0.710 5.791 -1.244 1.00 94.62 85 PHE A N 1
ATOM 621 C CA . PHE A 1 85 ? -0.281 7.000 -1.926 1.00 94.62 85 PHE A CA 1
ATOM 622 C C . PHE A 1 85 ? -1.249 7.342 -3.045 1.00 94.62 85 PHE A C 1
ATOM 624 O O . PHE A 1 85 ? -1.641 6.467 -3.807 1.00 94.62 85 PHE A O 1
ATOM 631 N N . GLU A 1 86 ? -1.576 8.619 -3.208 1.00 92.88 86 GLU A N 1
ATOM 632 C CA . GLU A 1 86 ? -2.104 9.111 -4.479 1.00 92.88 86 GLU A CA 1
ATOM 633 C C . GLU A 1 86 ? -1.020 8.955 -5.556 1.00 92.88 86 GLU A C 1
ATOM 635 O O . GLU A 1 86 ? 0.150 9.289 -5.324 1.00 92.88 86 GLU A O 1
ATOM 640 N N . THR A 1 87 ? -1.408 8.476 -6.738 1.00 85.12 87 THR A N 1
ATOM 641 C CA . THR A 1 87 ? -0.507 8.305 -7.881 1.00 85.12 87 THR A CA 1
ATOM 642 C C . THR A 1 87 ? -0.990 9.056 -9.120 1.00 85.12 87 THR A C 1
ATOM 644 O O . THR A 1 87 ? -2.176 9.295 -9.335 1.00 85.12 87 THR A O 1
ATOM 647 N N . GLY A 1 88 ? -0.039 9.453 -9.966 1.00 77.31 88 GLY A N 1
ATOM 648 C CA . GLY A 1 88 ? -0.295 9.930 -11.328 1.00 77.31 88 GLY A CA 1
ATOM 649 C C . GLY A 1 88 ? 0.113 8.922 -12.396 1.00 77.31 88 GLY A C 1
ATOM 650 O O . GLY A 1 88 ? 0.650 9.342 -13.417 1.00 77.31 88 GLY A O 1
ATOM 651 N N . GLY A 1 89 ? -0.062 7.624 -12.139 1.00 73.31 89 GLY A N 1
ATOM 652 C CA . GLY A 1 89 ? 0.486 6.532 -12.946 1.00 73.31 89 GLY A CA 1
ATOM 653 C C . GLY A 1 89 ? 1.422 5.666 -12.104 1.00 73.31 89 GLY A C 1
ATOM 654 O O . GLY A 1 89 ? 0.971 5.018 -11.167 1.00 73.31 89 GLY A O 1
ATOM 655 N N . SER A 1 90 ? 2.719 5.680 -12.416 1.00 70.56 90 SER A N 1
ATOM 656 C CA . SER A 1 90 ? 3.753 4.919 -11.684 1.00 70.56 90 SER A CA 1
ATOM 657 C C . SER A 1 90 ? 4.535 5.759 -10.663 1.00 70.56 90 SER A C 1
ATOM 659 O O . SER A 1 90 ? 5.514 5.287 -10.093 1.00 70.56 90 SER A O 1
ATOM 661 N N . GLU A 1 91 ? 4.153 7.023 -10.457 1.00 82.50 91 GLU A N 1
ATOM 662 C CA . GLU A 1 91 ? 4.835 7.936 -9.533 1.00 82.50 91 GLU A CA 1
ATOM 663 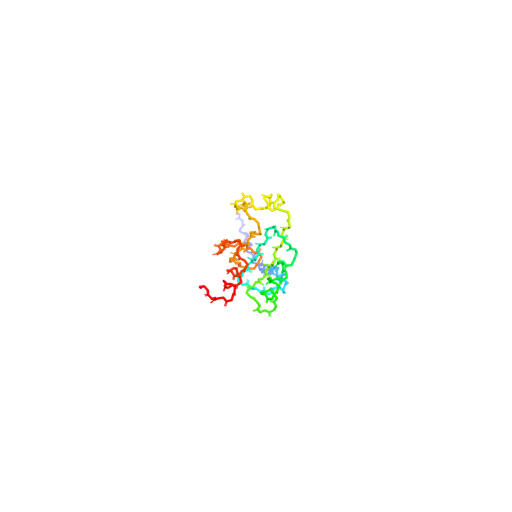C C . GLU A 1 91 ? 4.004 8.161 -8.262 1.00 82.50 91 GLU A C 1
ATOM 665 O O . GLU A 1 91 ? 2.915 8.739 -8.330 1.00 82.50 91 GLU A O 1
ATOM 670 N N . MET A 1 92 ? 4.560 7.783 -7.101 1.00 87.75 92 MET A N 1
ATOM 671 C CA . MET A 1 92 ? 4.029 8.146 -5.778 1.00 87.75 92 MET A CA 1
ATOM 672 C C . MET A 1 92 ? 4.050 9.667 -5.608 1.00 87.75 92 MET A C 1
ATOM 674 O O . MET A 1 92 ? 5.120 10.279 -5.595 1.00 87.75 92 MET A O 1
ATOM 678 N N . LYS A 1 93 ? 2.878 10.288 -5.442 1.00 88.75 93 LYS A N 1
ATOM 679 C CA . LYS A 1 93 ? 2.771 11.746 -5.279 1.00 88.75 93 LYS A CA 1
ATOM 680 C C . LYS A 1 93 ? 2.631 12.163 -3.827 1.00 88.75 93 LYS A C 1
ATOM 682 O O . LYS A 1 93 ? 3.434 12.950 -3.328 1.00 88.75 93 LYS A O 1
ATOM 687 N N . LYS A 1 94 ? 1.585 11.678 -3.159 1.00 92.12 94 LYS A N 1
ATOM 688 C CA . LYS A 1 94 ? 1.197 12.136 -1.823 1.00 92.12 94 LYS A CA 1
ATOM 689 C C . LYS A 1 94 ? 0.769 10.955 -0.968 1.00 92.12 94 LYS A C 1
ATOM 691 O O . LYS A 1 94 ? -0.053 10.165 -1.411 1.00 92.12 94 LYS A O 1
ATOM 696 N N . LEU A 1 95 ? 1.291 10.869 0.254 1.00 94.50 95 LEU A N 1
ATOM 697 C CA . LEU A 1 95 ? 0.799 9.923 1.253 1.00 94.50 95 LEU A CA 1
ATOM 698 C C . LEU A 1 95 ? -0.611 10.342 1.690 1.00 94.50 95 LEU A C 1
ATOM 700 O O . LEU A 1 95 ? -0.813 11.482 2.117 1.00 94.50 95 LEU A O 1
ATOM 704 N N . MET A 1 96 ? -1.567 9.433 1.535 1.00 95.75 96 MET A N 1
ATOM 705 C CA . MET A 1 96 ? -2.979 9.640 1.856 1.00 95.75 96 MET A CA 1
ATOM 706 C C . MET A 1 96 ? -3.373 8.930 3.146 1.00 95.75 96 MET A C 1
ATOM 708 O O . MET A 1 96 ? -4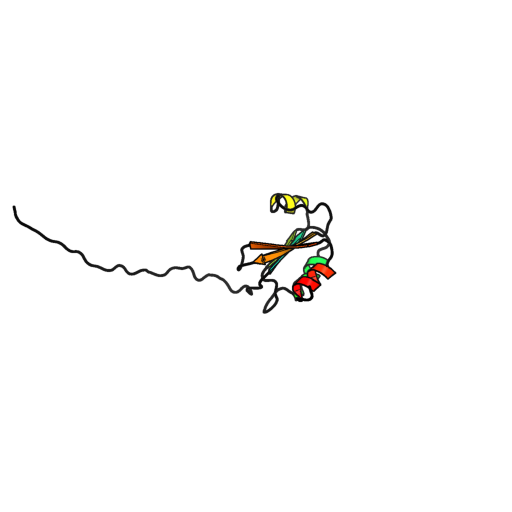.129 9.500 3.925 1.00 95.75 96 MET A O 1
ATOM 712 N N . LEU A 1 97 ? -2.824 7.736 3.374 1.00 95.88 97 LEU A N 1
ATOM 713 C CA . LEU A 1 97 ? -3.048 6.948 4.579 1.00 95.88 97 LEU A CA 1
ATOM 714 C C . LEU A 1 97 ? -1.770 6.206 4.971 1.00 95.88 97 LEU A C 1
ATOM 716 O O . LEU A 1 97 ? -1.072 5.672 4.108 1.00 95.88 97 LEU A O 1
ATOM 720 N N . GLU A 1 98 ? -1.507 6.164 6.270 1.00 95.38 98 GLU A N 1
ATOM 721 C CA . GLU A 1 98 ? -0.517 5.315 6.927 1.00 95.38 98 GLU A CA 1
ATOM 722 C C . GLU A 1 98 ? -1.232 4.635 8.091 1.00 95.38 98 GLU A C 1
ATOM 724 O O . GLU A 1 98 ? -1.777 5.321 8.955 1.00 95.38 98 GLU A O 1
ATOM 729 N N . THR A 1 99 ? -1.275 3.306 8.086 1.00 94.88 99 THR A N 1
ATOM 730 C CA . THR A 1 99 ? -1.940 2.530 9.135 1.00 94.88 99 THR A CA 1
ATOM 731 C C . THR A 1 99 ? -1.314 1.145 9.283 1.00 94.88 99 THR A C 1
ATOM 733 O O . THR A 1 99 ? -0.664 0.630 8.371 1.00 94.88 99 THR A O 1
ATOM 736 N N . ASN A 1 100 ? -1.518 0.533 10.444 1.00 93.88 100 ASN A N 1
ATOM 737 C CA . ASN A 1 100 ? -1.240 -0.881 10.686 1.00 93.88 100 ASN A CA 1
ATOM 738 C C . ASN A 1 100 ? -2.515 -1.742 10.619 1.00 93.88 100 ASN A C 1
ATOM 740 O O . ASN A 1 100 ? -2.438 -2.966 10.738 1.00 93.88 100 ASN A O 1
ATOM 744 N N . ASP A 1 101 ? -3.678 -1.115 10.432 1.00 93.06 101 ASP A N 1
ATOM 745 C CA . ASP A 1 101 ? -4.977 -1.770 10.364 1.00 93.06 101 ASP A CA 1
ATOM 746 C C . ASP A 1 101 ? -5.379 -2.035 8.903 1.00 93.06 101 ASP A C 1
ATOM 748 O O . ASP A 1 101 ? -5.481 -1.135 8.065 1.00 93.06 101 ASP A O 1
ATOM 752 N N . VAL A 1 102 ? -5.599 -3.311 8.590 1.00 91.88 102 VAL A N 1
ATOM 753 C CA . VAL A 1 102 ? -6.008 -3.754 7.253 1.00 91.88 102 VAL A CA 1
ATOM 754 C C . VAL A 1 102 ? -7.422 -3.280 6.926 1.00 91.88 102 VAL A C 1
ATOM 756 O O . VAL A 1 102 ? -7.674 -2.889 5.788 1.00 91.88 102 VAL A O 1
ATOM 759 N N . GLU A 1 103 ? -8.335 -3.307 7.898 1.00 92.69 103 GLU A N 1
ATOM 760 C CA . GLU A 1 103 ? -9.736 -2.935 7.692 1.00 92.69 103 GLU A CA 1
ATOM 761 C C . GLU A 1 103 ? -9.860 -1.435 7.413 1.00 92.69 103 GLU A C 1
ATOM 763 O O . GLU A 1 103 ? -10.598 -1.042 6.510 1.00 92.69 103 GLU A O 1
ATOM 768 N N . GLU A 1 104 ? -9.082 -0.605 8.114 1.00 95.19 104 GLU A N 1
ATOM 769 C CA . GLU A 1 104 ? -8.998 0.840 7.856 1.00 95.19 104 GLU A CA 1
ATOM 770 C C . GLU A 1 104 ? -8.477 1.118 6.439 1.00 95.19 104 GLU A C 1
ATOM 772 O O . GLU A 1 104 ? -9.093 1.850 5.664 1.00 95.19 104 GLU A O 1
ATOM 777 N N . ALA A 1 105 ? -7.377 0.469 6.049 1.00 94.81 105 ALA A N 1
ATOM 778 C CA . ALA A 1 105 ? -6.816 0.637 4.714 1.00 94.81 105 ALA A CA 1
ATOM 779 C C . ALA A 1 105 ? -7.782 0.199 3.599 1.00 94.81 105 ALA A C 1
ATOM 781 O O . ALA A 1 105 ? -7.844 0.835 2.543 1.00 94.81 105 ALA A O 1
ATOM 782 N N . GLN A 1 106 ? -8.548 -0.872 3.814 1.00 93.75 106 GLN A N 1
ATOM 783 C CA . GLN A 1 106 ? -9.576 -1.309 2.871 1.00 93.75 106 GLN A CA 1
ATOM 784 C C . GLN A 1 106 ? -10.752 -0.326 2.819 1.00 93.75 106 GLN A C 1
ATOM 786 O O . GLN A 1 106 ? -11.170 0.045 1.722 1.00 93.75 106 GLN A O 1
ATOM 791 N N . ALA A 1 107 ? -11.246 0.145 3.967 1.00 94.56 107 ALA A N 1
ATOM 792 C CA . ALA A 1 107 ? -12.338 1.117 4.037 1.00 94.56 107 ALA A CA 1
ATOM 793 C C . ALA A 1 107 ? -12.001 2.418 3.290 1.00 94.56 107 ALA A C 1
ATOM 795 O O . ALA A 1 107 ? -12.835 2.929 2.530 1.00 94.56 107 ALA A O 1
ATOM 796 N N . PHE A 1 108 ? -10.755 2.887 3.410 1.00 95.00 108 PHE A N 1
ATOM 797 C CA . PHE A 1 108 ? -10.248 4.021 2.645 1.00 95.00 108 PHE A CA 1
ATOM 798 C C . PHE A 1 108 ? -10.358 3.785 1.130 1.00 95.00 108 PHE A C 1
ATOM 800 O O . PHE A 1 108 ? -10.869 4.631 0.394 1.00 95.00 108 PHE A O 1
ATOM 807 N N . LEU A 1 109 ? -9.921 2.617 0.642 1.00 92.62 109 LEU A N 1
ATOM 808 C CA . LEU A 1 109 ? -9.966 2.272 -0.786 1.00 92.62 109 LEU A CA 1
ATOM 809 C C . LEU A 1 109 ? -11.393 2.060 -1.311 1.00 92.62 109 LEU A C 1
ATOM 811 O O . LEU A 1 109 ? -11.651 2.290 -2.493 1.00 92.62 109 LEU A O 1
ATOM 815 N N . GLU A 1 110 ? -12.326 1.655 -0.451 1.00 91.88 110 GLU A N 1
ATOM 816 C CA . GLU A 1 110 ? -13.757 1.584 -0.765 1.00 91.88 110 GLU A CA 1
ATOM 817 C C . GLU A 1 110 ? -14.434 2.968 -0.818 1.00 91.88 110 GLU A C 1
ATOM 819 O O . GLU A 1 110 ? -15.582 3.069 -1.259 1.00 91.88 110 GLU A O 1
ATOM 824 N N . GLY A 1 111 ? -13.747 4.031 -0.380 1.00 86.31 111 GLY A N 1
ATOM 825 C CA . GLY A 1 111 ? -14.289 5.388 -0.296 1.00 86.31 111 GLY A CA 1
ATOM 826 C C . GLY A 1 111 ? -15.285 5.572 0.851 1.00 86.31 111 GLY A C 1
ATOM 827 O O . GLY A 1 111 ? -16.252 6.321 0.703 1.00 86.31 111 GLY A O 1
ATOM 828 N N . LYS A 1 112 ? -15.095 4.843 1.959 1.00 68.75 112 LYS A N 1
ATOM 829 C CA . LYS A 1 112 ? -15.965 4.888 3.146 1.00 68.75 112 LYS A CA 1
ATOM 830 C C . LYS A 1 112 ? -15.441 5.787 4.279 1.00 68.75 112 LYS A C 1
ATOM 832 O O . LYS A 1 112 ? -16.133 5.888 5.292 1.00 68.75 112 LYS A O 1
ATOM 837 N N . ASP A 1 113 ? -14.294 6.438 4.082 1.00 54.44 113 ASP A N 1
ATOM 838 C CA . ASP A 1 113 ? -13.669 7.420 4.990 1.00 54.44 113 ASP A CA 1
ATOM 839 C C . ASP A 1 113 ? -13.964 8.884 4.621 1.00 54.44 113 ASP A C 1
ATOM 841 O O . ASP A 1 113 ? -13.961 9.218 3.410 1.00 54.44 113 ASP A O 1
#

Secondary structure (DSSP, 8-state):
----------------------------SEEEEEESS-THHHHHHHTTBSTT-SEEEEEEES-HHHHHHH-TTS--SSSSEEEEEEESSSSEEEEEEEES-HHHHHHHHTT--

Mean predicted aligned error: 12.0 Å

pLDDT: mean 78.56, std 17.88, range [36.0, 95.88]

Solvent-accessible surface area (backbone atoms only — not comparable to full-atom values): 7042 Å² total; per-residue (Å²): 136,86,89,80,87,78,89,80,88,73,91,79,70,88,76,86,71,80,76,89,68,86,73,88,60,44,75,11,53,24,32,38,40,37,34,30,63,60,76,67,56,58,57,74,52,44,81,39,38,46,95,83,26,52,26,37,42,82,46,77,36,66,50,54,75,58,44,43,72,78,41,68,88,61,87,68,95,58,71,35,26,39,36,36,20,37,30,84,56,95,47,81,72,44,84,74,46,77,43,68,50,67,68,60,57,49,37,51,72,73,66,74,112

Organism: NCBI:txid324767

Radius of gyration: 23.19 Å; Cα contacts (8 Å, |Δi|>4): 169; chains: 1; bounding box: 48×57×68 Å